Protein AF-A0A0Q4CCG8-F1 (afdb_monomer_lite)

Radius of gyration: 23.22 Å; chains: 1; bounding box: 27×61×33 Å

Sequence (74 aa):
MPTDRRTLMTQGALLGAGLATGGFAMAQGKPAFASKRPAPADRRFVSKSVEQEIARVSGMIADPELAWLFANAY

Foldseek 3Di:
DDQDPVNVVVVVVVVVVCVVVCVPPPPPDDPPQDAPADDPVPDPDDDPVVVVVLVVVLVVDPDVVVSSVSSRPD

Structure (mmCIF, N/CA/C/O backbone):
data_AF-A0A0Q4CCG8-F1
#
_entry.id   AF-A0A0Q4CCG8-F1
#
loop_
_atom_site.group_PDB
_atom_site.id
_atom_site.type_symbol
_atom_site.label_atom_id
_atom_site.label_alt_id
_atom_site.label_comp_id
_atom_site.label_asym_id
_atom_site.label_entity_id
_atom_site.label_seq_id
_atom_site.pdbx_PDB_ins_code
_atom_site.Cartn_x
_atom_site.Cartn_y
_atom_site.Cartn_z
_atom_site.occupancy
_atom_site.B_iso_or_equiv
_atom_site.auth_seq_id
_atom_site.auth_comp_id
_atom_site.auth_asym_id
_atom_site.auth_atom_id
_atom_site.pdbx_PDB_model_num
ATOM 1 N N . MET A 1 1 ? -1.670 47.605 22.274 1.00 57.75 1 MET A N 1
ATOM 2 C CA . MET A 1 1 ? -2.190 48.160 21.007 1.00 57.75 1 MET A CA 1
ATOM 3 C C . MET A 1 1 ? -3.621 47.675 20.852 1.00 57.75 1 MET A C 1
ATOM 5 O O . MET A 1 1 ? -3.793 46.463 20.876 1.00 57.75 1 MET A O 1
ATOM 9 N N . PRO A 1 2 ? -4.638 48.551 20.800 1.00 55.59 2 PRO A N 1
ATOM 10 C CA . PRO A 1 2 ? -6.011 48.102 20.594 1.00 55.59 2 PRO A CA 1
ATOM 11 C C . PRO A 1 2 ? -6.139 47.521 19.180 1.00 55.59 2 PRO A C 1
ATOM 13 O O . PRO A 1 2 ? -5.778 48.166 18.1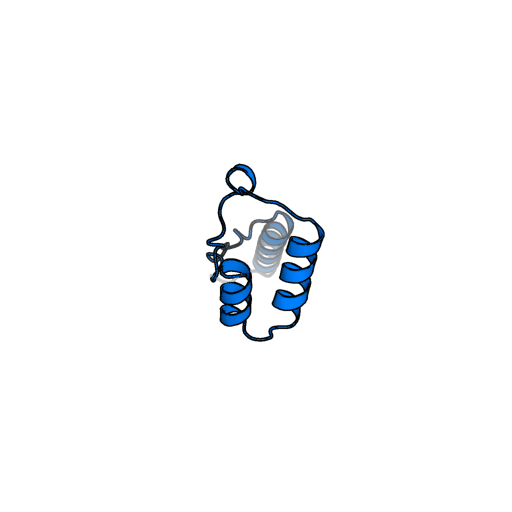99 1.00 55.59 2 PRO A O 1
ATOM 16 N N . THR A 1 3 ? -6.566 46.267 19.073 1.00 66.00 3 THR A N 1
ATOM 17 C CA . THR A 1 3 ? -6.755 45.571 17.799 1.00 66.00 3 THR A CA 1
ATOM 18 C C . THR A 1 3 ? -8.122 45.931 17.219 1.00 66.00 3 THR A C 1
ATOM 20 O O . THR A 1 3 ? -9.153 45.459 17.690 1.00 66.00 3 THR A O 1
ATOM 23 N N . ASP A 1 4 ? -8.140 46.783 16.191 1.00 82.88 4 ASP A N 1
ATOM 24 C CA . ASP A 1 4 ? -9.370 47.183 15.502 1.00 82.88 4 ASP A CA 1
ATOM 25 C C . ASP A 1 4 ? -10.073 46.004 14.811 1.00 82.88 4 ASP A C 1
ATOM 27 O O . ASP A 1 4 ? -9.434 45.099 14.267 1.00 82.88 4 ASP A O 1
ATOM 31 N N . ARG A 1 5 ? -11.412 46.066 14.718 1.00 81.44 5 ARG A N 1
ATOM 32 C CA . ARG A 1 5 ? -12.247 45.083 13.986 1.00 81.44 5 ARG A CA 1
ATOM 33 C C . ARG A 1 5 ? -11.758 44.819 12.559 1.00 81.44 5 ARG A C 1
ATOM 35 O O . ARG A 1 5 ? -11.883 43.715 12.038 1.00 81.44 5 ARG A O 1
ATOM 42 N N . ARG A 1 6 ? -11.189 45.849 11.928 1.00 79.62 6 ARG A N 1
ATOM 43 C CA . ARG A 1 6 ? -10.655 45.789 10.567 1.00 79.62 6 ARG A CA 1
ATOM 44 C C . ARG A 1 6 ? -9.392 44.938 10.514 1.00 79.62 6 ARG A C 1
ATOM 46 O O . ARG A 1 6 ? -9.264 44.116 9.621 1.00 79.62 6 ARG A O 1
ATOM 53 N N . THR A 1 7 ? -8.513 45.084 11.501 1.00 80.06 7 THR A N 1
ATOM 54 C CA . THR A 1 7 ? -7.310 44.260 11.654 1.00 80.06 7 THR A CA 1
ATOM 55 C C . THR A 1 7 ? -7.678 42.794 11.860 1.00 80.06 7 THR A C 1
ATOM 57 O O . THR A 1 7 ? -7.087 41.935 11.212 1.00 80.06 7 THR A O 1
ATOM 60 N N . LEU A 1 8 ? -8.714 42.513 12.660 1.00 78.50 8 LEU A N 1
ATOM 61 C CA . LEU A 1 8 ? -9.210 41.148 12.864 1.00 78.50 8 LEU A CA 1
ATOM 62 C C . LEU A 1 8 ? -9.725 40.518 11.557 1.00 78.50 8 LEU A C 1
ATOM 64 O O . LEU A 1 8 ? -9.385 39.378 11.244 1.00 78.50 8 LEU A O 1
ATOM 68 N N . MET A 1 9 ? -10.496 41.266 10.760 1.00 82.69 9 MET A N 1
ATOM 69 C CA . MET A 1 9 ? -10.994 40.784 9.465 1.00 82.69 9 MET A CA 1
ATOM 70 C C . MET A 1 9 ? -9.870 40.562 8.447 1.00 82.69 9 MET A C 1
ATOM 72 O O . MET A 1 9 ? -9.863 39.544 7.756 1.00 82.69 9 MET A O 1
ATOM 76 N N . THR A 1 10 ? -8.891 41.467 8.376 1.00 80.00 10 THR A N 1
ATOM 77 C CA . THR A 1 10 ? -7.749 41.331 7.461 1.00 80.00 10 THR A CA 1
ATOM 78 C C . THR A 1 10 ? -6.862 40.142 7.835 1.00 80.00 10 THR A C 1
ATOM 80 O O . THR A 1 10 ? -6.429 39.399 6.956 1.00 80.00 10 THR A O 1
ATOM 83 N N . GLN A 1 11 ? -6.625 39.911 9.130 1.00 76.25 11 GLN A N 1
ATOM 84 C CA . GLN A 1 11 ? -5.860 38.753 9.602 1.00 76.25 11 GLN A CA 1
ATOM 85 C C . GLN A 1 11 ? -6.596 37.432 9.342 1.00 76.25 11 GLN A C 1
ATOM 87 O O . GLN A 1 11 ? -5.972 36.470 8.898 1.00 76.25 11 GLN A O 1
ATOM 92 N N . GLY A 1 12 ? -7.918 37.395 9.546 1.00 75.50 12 GLY A N 1
ATOM 93 C CA . GLY A 1 12 ? -8.743 36.231 9.212 1.00 75.50 12 GLY A CA 1
ATOM 94 C C . GLY A 1 12 ? -8.735 35.905 7.714 1.00 75.50 12 GLY A C 1
ATOM 95 O O . GLY A 1 12 ? -8.602 34.742 7.341 1.00 75.50 12 GLY A O 1
ATOM 96 N N . ALA A 1 13 ? -8.797 36.926 6.852 1.00 74.44 13 ALA A N 1
ATOM 97 C CA . ALA A 1 13 ? -8.715 36.751 5.402 1.00 74.44 13 ALA A CA 1
ATOM 98 C C . ALA A 1 13 ? -7.336 36.236 4.945 1.00 74.44 13 ALA A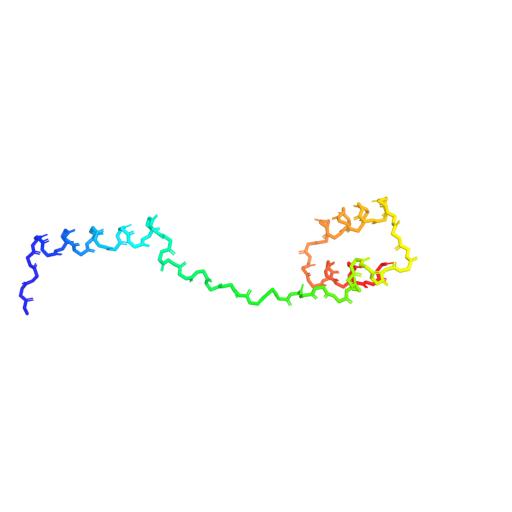 C 1
ATOM 100 O O . ALA A 1 13 ? -7.266 35.345 4.101 1.00 74.44 13 ALA A O 1
ATOM 101 N N . LEU A 1 14 ? -6.245 36.745 5.529 1.00 71.19 14 LEU A N 1
ATOM 102 C CA . LEU A 1 14 ? -4.879 36.285 5.239 1.00 71.19 14 LEU A CA 1
ATOM 103 C C . LEU A 1 14 ? -4.643 34.835 5.683 1.00 71.19 14 LEU A C 1
ATOM 105 O O . LEU A 1 14 ? -4.057 34.057 4.932 1.00 71.19 14 LEU A O 1
ATOM 109 N N . LEU A 1 15 ? -5.137 34.455 6.865 1.00 69.56 15 LEU A N 1
ATOM 110 C CA . LEU A 1 15 ? -5.104 33.064 7.323 1.00 69.56 15 LEU A CA 1
ATOM 111 C C . LEU A 1 15 ? -5.900 32.157 6.379 1.00 69.56 15 LEU A C 1
ATOM 113 O O . LEU A 1 15 ? -5.364 31.155 5.921 1.00 69.56 15 LEU A O 1
ATOM 117 N N . GLY A 1 16 ? -7.134 32.532 6.022 1.00 66.19 16 GLY A N 1
ATOM 118 C CA . GLY A 1 16 ? -7.977 31.758 5.104 1.00 66.19 16 GLY A CA 1
ATOM 119 C C . GLY A 1 16 ? -7.372 31.586 3.706 1.00 66.19 16 GLY A C 1
ATOM 120 O O . GLY A 1 16 ? -7.447 30.500 3.131 1.00 66.19 16 GLY A O 1
ATOM 121 N N . ALA A 1 17 ? -6.705 32.618 3.181 1.00 64.75 17 ALA A N 1
ATOM 122 C CA . ALA A 1 17 ? -6.010 32.550 1.898 1.00 64.75 17 ALA A CA 1
ATOM 123 C C . ALA A 1 17 ? -4.816 31.579 1.922 1.00 64.75 17 ALA A C 1
ATOM 125 O O . ALA A 1 17 ? -4.603 30.862 0.946 1.00 64.75 17 ALA A O 1
ATOM 126 N N . GLY A 1 18 ? -4.080 31.498 3.037 1.00 61.66 18 GLY A N 1
ATOM 127 C CA . GLY A 1 18 ? -2.977 30.543 3.207 1.00 61.66 18 GLY A CA 1
ATOM 128 C C . GLY A 1 18 ? -3.426 29.076 3.221 1.00 61.66 18 GLY A C 1
ATOM 129 O O . GLY A 1 18 ? -2.697 28.208 2.742 1.00 61.66 18 GLY A O 1
ATOM 130 N N . LEU A 1 19 ? -4.644 28.793 3.701 1.00 61.53 19 LEU A N 1
ATOM 131 C CA . LEU A 1 19 ? -5.244 27.451 3.646 1.00 61.53 19 LEU A CA 1
ATOM 132 C C . LEU A 1 19 ? -5.656 27.080 2.212 1.00 61.53 19 LEU A C 1
ATOM 134 O O . LEU A 1 19 ? -5.479 25.939 1.793 1.00 61.53 19 LEU A O 1
ATOM 138 N N . ALA A 1 20 ? -6.191 28.045 1.455 1.00 63.41 20 ALA A N 1
ATOM 139 C CA . ALA A 1 20 ? -6.729 27.825 0.112 1.00 63.41 20 ALA A CA 1
ATOM 140 C C . ALA A 1 20 ? -5.646 27.642 -0.967 1.00 63.41 20 ALA A C 1
ATOM 142 O O . ALA A 1 20 ? -5.892 26.975 -1.969 1.00 63.41 20 ALA A O 1
ATOM 143 N N . THR A 1 21 ? -4.447 28.200 -0.772 1.00 59.97 21 THR A N 1
ATOM 144 C CA . THR A 1 21 ? -3.324 28.091 -1.723 1.00 59.97 21 THR A CA 1
ATOM 145 C C . THR A 1 21 ? -2.340 26.961 -1.398 1.00 59.97 21 THR A C 1
ATOM 147 O O . THR A 1 21 ? -1.295 26.860 -2.036 1.00 59.97 21 THR A O 1
ATOM 150 N N . GLY A 1 22 ? -2.666 26.081 -0.441 1.00 56.69 22 GLY A N 1
ATOM 151 C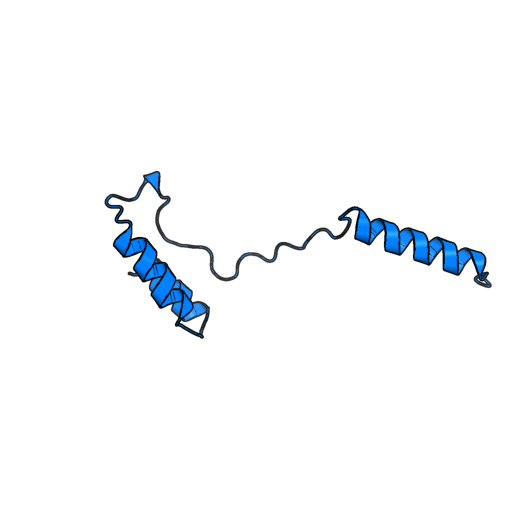 CA . GLY A 1 22 ? -1.819 24.936 -0.088 1.00 56.69 22 GLY A CA 1
ATOM 152 C C . GLY A 1 22 ? -0.624 25.286 0.806 1.00 56.69 22 GLY A C 1
ATOM 153 O O . GLY A 1 22 ? 0.336 24.525 0.865 1.00 56.69 22 GLY A O 1
ATOM 154 N N . GLY A 1 23 ? -0.678 26.410 1.532 1.00 55.41 23 GLY A N 1
ATOM 155 C CA . GLY A 1 23 ? 0.361 26.859 2.469 1.00 55.41 23 GLY A CA 1
ATOM 156 C C . GLY A 1 23 ? 0.521 25.993 3.724 1.00 55.41 23 GLY A C 1
ATOM 157 O O . GLY A 1 23 ? 1.390 26.260 4.553 1.00 55.41 23 GLY A O 1
ATOM 158 N N . PHE A 1 24 ? -0.267 24.926 3.864 1.00 57.53 24 PHE A N 1
ATOM 159 C CA . PHE A 1 24 ? 0.134 23.813 4.705 1.00 57.53 24 PHE A CA 1
ATOM 160 C C . PHE A 1 24 ? 1.227 23.048 3.979 1.00 57.53 24 PHE A C 1
ATOM 162 O O . PHE A 1 24 ? 0.955 22.205 3.124 1.00 57.53 24 PHE A O 1
ATOM 169 N N . ALA A 1 25 ? 2.475 23.304 4.364 1.00 61.41 25 ALA A N 1
ATOM 170 C CA . ALA A 1 25 ? 3.495 22.283 4.242 1.00 61.41 25 ALA A CA 1
ATOM 171 C C . ALA A 1 25 ? 2.953 21.049 4.972 1.00 61.41 25 ALA A C 1
ATOM 173 O O . ALA A 1 25 ? 2.986 20.973 6.200 1.00 61.41 25 ALA A O 1
ATOM 174 N N . MET A 1 26 ? 2.362 20.128 4.210 1.00 62.06 26 MET A N 1
ATOM 175 C CA . MET A 1 26 ? 1.996 18.806 4.677 1.00 62.06 26 MET A CA 1
ATOM 176 C C . MET A 1 26 ? 3.292 18.236 5.223 1.00 62.06 26 MET A C 1
ATOM 178 O O . MET A 1 26 ? 4.189 17.892 4.453 1.00 62.06 26 MET A O 1
ATOM 182 N N . ALA A 1 27 ? 3.431 18.218 6.546 1.00 58.16 27 ALA A N 1
ATOM 183 C CA . ALA A 1 27 ? 4.465 17.449 7.193 1.00 58.16 27 ALA A CA 1
ATOM 184 C C . ALA A 1 27 ? 4.177 16.005 6.789 1.00 58.16 27 ALA A C 1
ATOM 186 O O . ALA A 1 27 ? 3.333 15.336 7.383 1.00 58.16 27 ALA A O 1
ATOM 187 N N . GLN A 1 28 ? 4.798 15.564 5.695 1.00 58.22 28 GLN A N 1
ATOM 188 C CA . GLN A 1 28 ? 4.790 14.181 5.270 1.00 58.22 28 GLN A CA 1
ATOM 189 C C . GLN A 1 28 ? 5.556 13.443 6.360 1.00 58.22 28 GLN A C 1
ATOM 191 O O . GLN A 1 28 ? 6.782 13.338 6.323 1.00 58.22 28 GLN A O 1
ATOM 196 N N . GLY A 1 29 ? 4.834 13.032 7.406 1.00 56.41 29 GLY A N 1
ATOM 197 C CA . GLY A 1 29 ? 5.363 12.125 8.404 1.00 56.41 29 GLY A CA 1
ATOM 198 C C . GLY A 1 29 ? 5.986 10.962 7.649 1.00 56.41 29 GLY A C 1
ATOM 199 O O . GLY A 1 29 ? 5.382 10.449 6.703 1.00 56.41 29 GLY A O 1
ATOM 200 N N . LYS A 1 30 ? 7.223 10.598 8.007 1.00 58.59 30 LYS A N 1
ATOM 201 C CA . LYS A 1 30 ? 7.873 9.417 7.433 1.00 58.59 30 LYS A CA 1
ATOM 202 C C . LYS A 1 30 ? 6.856 8.274 7.477 1.00 58.59 30 LYS A C 1
ATOM 204 O O . LYS A 1 30 ? 6.272 8.078 8.547 1.00 58.59 30 LYS A O 1
ATOM 209 N N . PRO A 1 31 ? 6.612 7.552 6.368 1.00 61.25 31 PRO A N 1
ATOM 210 C CA . PRO A 1 31 ? 5.723 6.407 6.428 1.00 61.25 31 PRO A CA 1
ATOM 211 C C . PRO A 1 31 ? 6.288 5.487 7.505 1.00 61.25 31 PRO A C 1
ATOM 213 O O . PRO A 1 31 ? 7.439 5.063 7.403 1.00 61.25 31 PRO A O 1
ATOM 216 N N . ALA A 1 32 ? 5.509 5.241 8.562 1.00 73.38 32 ALA A N 1
ATOM 217 C CA . ALA A 1 32 ? 5.953 4.458 9.717 1.00 73.38 32 ALA A CA 1
ATOM 218 C C . ALA A 1 32 ? 6.471 3.066 9.300 1.00 73.38 32 ALA A C 1
ATOM 220 O O . ALA A 1 32 ? 7.279 2.462 9.996 1.00 73.38 32 ALA A O 1
ATOM 221 N N . PHE A 1 33 ? 6.066 2.612 8.110 1.00 84.81 33 PHE A N 1
ATOM 222 C CA . PHE A 1 33 ? 6.306 1.289 7.566 1.00 84.81 33 PHE A CA 1
ATOM 223 C C . PHE A 1 33 ? 6.710 1.354 6.082 1.00 84.81 33 PHE A C 1
ATOM 225 O O . PHE A 1 33 ? 5.928 1.045 5.184 1.00 84.81 33 PHE A O 1
ATOM 232 N N . ALA A 1 34 ? 7.943 1.786 5.794 1.00 90.25 34 ALA A N 1
ATOM 233 C CA . ALA A 1 34 ? 8.488 1.747 4.432 1.00 90.25 34 ALA A CA 1
ATOM 234 C C . ALA A 1 34 ? 8.631 0.294 3.936 1.00 90.25 34 ALA A C 1
ATOM 236 O O . ALA A 1 34 ? 9.122 -0.567 4.670 1.00 90.25 34 ALA A O 1
ATOM 237 N N . SER A 1 35 ? 8.210 0.009 2.699 1.00 90.44 35 SER A N 1
ATOM 238 C CA . SER A 1 35 ? 8.342 -1.329 2.100 1.00 90.44 35 SER A CA 1
ATOM 239 C C . SER A 1 35 ? 9.807 -1.766 2.056 1.00 90.44 35 SER A C 1
ATOM 241 O O . SER A 1 35 ? 10.674 -0.997 1.643 1.00 90.44 35 SER A O 1
ATOM 243 N N . LYS A 1 36 ? 10.069 -3.016 2.445 1.00 93.88 36 LYS A N 1
ATOM 244 C CA . LYS A 1 36 ? 11.383 -3.666 2.329 1.00 93.88 36 LYS A CA 1
ATOM 245 C C . LYS A 1 36 ? 11.465 -4.617 1.133 1.00 93.88 36 LYS A C 1
ATOM 247 O O . LYS A 1 36 ? 12.487 -5.269 0.937 1.00 93.88 36 LYS A O 1
ATOM 252 N N . ARG A 1 37 ? 10.400 -4.706 0.329 1.00 93.56 37 ARG A N 1
ATOM 253 C CA . ARG A 1 37 ? 10.389 -5.513 -0.896 1.00 93.56 37 ARG A CA 1
ATOM 254 C C . ARG A 1 37 ? 11.345 -4.900 -1.931 1.00 93.56 37 ARG A C 1
ATOM 256 O O . ARG A 1 37 ? 11.397 -3.671 -2.029 1.00 93.56 37 ARG A O 1
ATOM 263 N N . PRO A 1 38 ? 12.031 -5.714 -2.753 1.00 93.88 38 PRO A N 1
ATOM 264 C CA . PRO A 1 38 ? 12.816 -5.211 -3.874 1.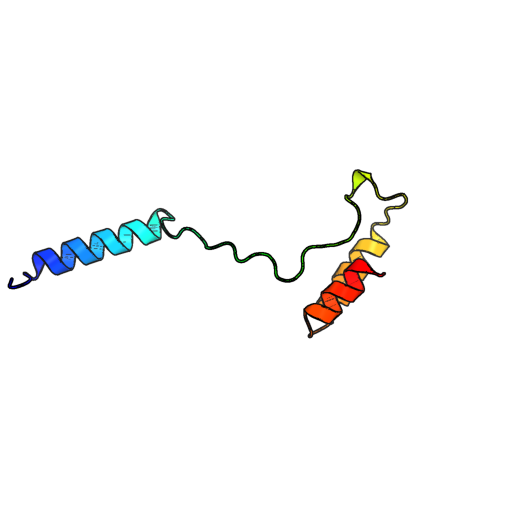00 93.88 38 PRO A CA 1
ATOM 265 C C . PRO A 1 38 ? 11.987 -4.318 -4.801 1.00 93.88 38 PRO A C 1
ATOM 267 O O . PRO A 1 38 ? 10.766 -4.509 -4.962 1.00 93.88 38 PRO A O 1
ATOM 270 N N . ALA A 1 39 ? 12.663 -3.356 -5.433 1.00 93.00 39 ALA A N 1
ATOM 271 C CA . ALA A 1 39 ? 12.047 -2.519 -6.449 1.00 93.00 39 ALA A CA 1
ATOM 272 C C . ALA A 1 39 ? 11.423 -3.408 -7.540 1.00 93.00 39 ALA A C 1
ATOM 274 O O . ALA A 1 39 ? 11.934 -4.498 -7.799 1.00 93.00 39 ALA A O 1
ATOM 275 N N . PRO A 1 40 ? 10.327 -2.986 -8.196 1.00 90.62 40 PRO A N 1
ATOM 276 C CA . PRO A 1 40 ? 9.642 -3.818 -9.186 1.00 90.62 40 PRO A CA 1
ATOM 277 C C . PRO A 1 40 ? 10.561 -4.387 -10.279 1.00 90.62 40 PRO A C 1
ATOM 279 O O . PRO A 1 40 ? 10.358 -5.522 -10.695 1.00 90.62 40 PRO A O 1
ATOM 282 N N . ALA A 1 41 ? 11.586 -3.631 -10.688 1.00 93.44 41 ALA A N 1
ATOM 283 C CA . ALA A 1 41 ? 12.571 -4.047 -11.688 1.00 93.44 41 ALA A CA 1
ATOM 284 C C . ALA A 1 41 ? 13.524 -5.161 -11.209 1.00 93.44 41 ALA A C 1
ATOM 286 O O . ALA A 1 41 ? 14.010 -5.934 -12.028 1.00 93.44 41 ALA A O 1
ATOM 287 N N . ASP A 1 42 ? 13.747 -5.281 -9.897 1.00 95.44 42 ASP A N 1
ATOM 288 C CA . ASP A 1 42 ? 14.652 -6.273 -9.297 1.00 95.44 42 ASP A CA 1
ATOM 289 C C . ASP A 1 42 ? 13.921 -7.566 -8.892 1.00 95.44 42 ASP A C 1
ATOM 291 O O . ASP A 1 42 ? 14.517 -8.509 -8.360 1.00 95.44 42 ASP A O 1
ATOM 295 N N . ARG A 1 43 ? 12.602 -7.637 -9.115 1.00 95.25 43 ARG A N 1
ATOM 296 C CA . ARG A 1 43 ? 11.799 -8.820 -8.789 1.00 95.25 43 ARG A CA 1
ATOM 297 C C . ARG A 1 43 ? 12.030 -9.902 -9.836 1.00 95.25 43 ARG A C 1
ATOM 299 O O . ARG A 1 43 ? 11.665 -9.758 -10.997 1.00 95.25 43 ARG A O 1
ATOM 306 N N . ARG A 1 44 ? 12.566 -11.041 -9.396 1.00 95.62 44 ARG A N 1
ATOM 307 C CA . ARG A 1 44 ? 12.813 -12.218 -10.252 1.00 95.62 44 ARG A CA 1
ATOM 308 C C . ARG A 1 44 ? 11.531 -12.852 -10.800 1.00 95.62 44 ARG A C 1
ATOM 310 O O . ARG A 1 44 ? 11.578 -13.568 -11.793 1.00 95.62 44 ARG A O 1
ATOM 317 N N . PHE A 1 45 ? 10.409 -12.628 -10.125 1.00 93.06 45 PHE A N 1
ATOM 318 C CA . PHE A 1 45 ? 9.104 -13.153 -10.489 1.00 93.06 45 PHE A CA 1
ATOM 319 C C . PHE A 1 45 ? 8.031 -12.138 -10.099 1.00 93.06 45 PHE A C 1
ATOM 321 O O . PHE A 1 45 ? 8.058 -11.597 -8.992 1.00 93.06 45 PHE A O 1
ATOM 328 N N . VAL A 1 46 ? 7.092 -11.883 -11.008 1.00 93.50 46 VAL A N 1
ATOM 329 C CA . VAL A 1 46 ? 5.952 -10.994 -10.774 1.00 93.50 46 VAL A CA 1
ATOM 330 C C . VAL A 1 46 ? 4.696 -11.708 -11.245 1.00 93.50 46 VAL A C 1
ATOM 332 O O . VAL A 1 46 ? 4.588 -12.090 -12.408 1.00 93.50 46 VAL A O 1
ATOM 335 N N . SER A 1 47 ? 3.735 -11.870 -10.339 1.00 95.88 47 SER A N 1
ATOM 336 C CA . SER A 1 47 ? 2.420 -12.419 -10.653 1.00 95.88 47 SER A CA 1
ATOM 337 C C . SER A 1 47 ? 1.336 -11.456 -10.199 1.00 95.88 47 SER A C 1
ATOM 339 O O . SER A 1 47 ? 1.304 -11.035 -9.043 1.00 95.88 47 SER A O 1
ATOM 341 N N . LYS A 1 48 ? 0.405 -11.142 -11.105 1.00 96.19 48 LYS A N 1
ATOM 342 C CA . LYS A 1 48 ? -0.735 -10.273 -10.801 1.00 96.19 48 LYS A CA 1
ATOM 343 C C . LYS A 1 48 ? -1.599 -10.844 -9.675 1.00 96.19 48 LYS A C 1
ATOM 345 O O . LYS A 1 48 ? -2.041 -10.081 -8.824 1.00 96.19 48 LYS A O 1
ATOM 350 N N . SER A 1 49 ? -1.814 -12.161 -9.657 1.00 96.69 49 SER A N 1
ATOM 351 C CA . SER A 1 49 ? -2.619 -12.805 -8.614 1.00 96.69 49 SER A CA 1
ATOM 352 C C . SER A 1 49 ? -1.950 -12.716 -7.244 1.00 96.69 49 SER A C 1
ATOM 354 O O . SER A 1 49 ? -2.627 -12.451 -6.259 1.00 96.69 49 SER A O 1
ATOM 356 N N . VAL A 1 50 ? -0.621 -12.851 -7.190 1.00 95.25 50 VAL A N 1
ATOM 357 C CA . VAL A 1 50 ? 0.158 -12.725 -5.948 1.00 95.25 50 VAL A CA 1
ATOM 358 C C . VAL A 1 50 ? 0.061 -11.309 -5.385 1.00 95.25 50 VAL A C 1
ATOM 360 O O . VAL A 1 50 ? -0.246 -11.137 -4.213 1.00 95.25 50 VAL A O 1
ATOM 363 N N . GLU A 1 51 ? 0.249 -10.279 -6.212 1.00 95.56 51 GLU A N 1
ATOM 364 C CA . GLU A 1 51 ? 0.157 -8.888 -5.741 1.00 95.56 51 GLU A CA 1
ATOM 365 C C . GLU A 1 51 ? -1.263 -8.520 -5.276 1.00 95.56 51 GLU A C 1
ATOM 367 O O . GLU A 1 51 ? -1.428 -7.796 -4.294 1.00 95.56 51 GLU A O 1
ATOM 372 N N . GLN A 1 52 ? -2.293 -9.038 -5.953 1.00 97.44 52 GLN A N 1
ATOM 373 C CA . GLN A 1 52 ? -3.687 -8.856 -5.540 1.00 97.44 52 GLN A CA 1
ATOM 374 C C . GLN A 1 52 ? -3.971 -9.520 -4.193 1.00 97.44 52 GLN A C 1
ATOM 376 O O . GLN A 1 52 ? -4.646 -8.927 -3.352 1.00 97.44 52 GLN A O 1
ATOM 381 N N . GLU A 1 53 ? -3.440 -10.721 -3.976 1.00 97.00 53 GLU A N 1
ATOM 382 C CA . GLU A 1 53 ? -3.628 -11.448 -2.727 1.00 97.00 53 GLU A CA 1
ATOM 383 C C . GLU A 1 53 ? -2.892 -10.778 -1.565 1.00 97.00 53 GLU A C 1
ATOM 385 O O . GLU A 1 53 ? -3.4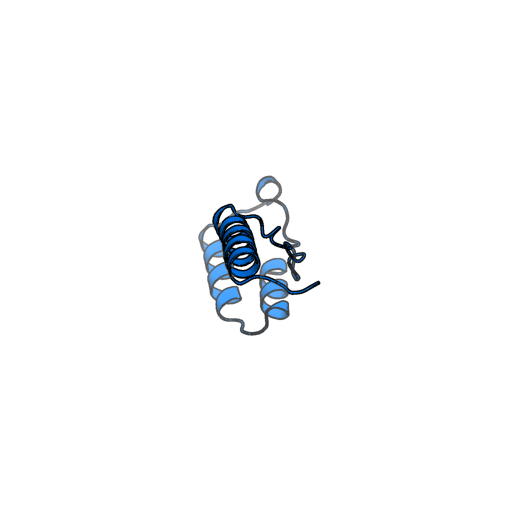76 -10.611 -0.494 1.00 97.00 53 GLU A O 1
ATOM 390 N N . ILE A 1 54 ? -1.665 -10.292 -1.795 1.00 95.94 54 ILE A N 1
ATOM 391 C CA . ILE A 1 54 ? -0.924 -9.505 -0.803 1.00 95.94 54 ILE A CA 1
ATOM 392 C C . ILE A 1 54 ? -1.748 -8.282 -0.381 1.00 95.94 54 ILE A C 1
ATOM 394 O O . ILE A 1 54 ? -1.952 -8.058 0.810 1.00 95.94 54 ILE A O 1
ATOM 398 N N . ALA A 1 55 ? -2.283 -7.520 -1.341 1.00 95.75 55 ALA A N 1
ATOM 399 C CA . ALA A 1 55 ? -3.097 -6.340 -1.047 1.00 95.75 55 ALA A CA 1
ATOM 400 C C . ALA A 1 55 ? -4.385 -6.689 -0.280 1.00 95.75 55 ALA A C 1
ATOM 402 O O . ALA A 1 55 ? -4.754 -5.992 0.668 1.00 95.75 55 ALA A O 1
ATOM 403 N N . ARG A 1 56 ? -5.054 -7.782 -0.665 1.00 97.81 56 ARG A N 1
ATOM 404 C CA . ARG A 1 56 ? -6.281 -8.257 -0.017 1.00 97.81 56 ARG A CA 1
ATOM 405 C C . ARG A 1 56 ? -6.022 -8.657 1.434 1.00 97.81 56 ARG A C 1
ATOM 407 O O . ARG A 1 56 ? -6.761 -8.229 2.314 1.00 97.81 56 ARG A O 1
ATOM 414 N N . VAL A 1 57 ? -4.988 -9.459 1.687 1.00 97.38 57 VAL A N 1
ATOM 415 C CA . VAL A 1 57 ? -4.675 -9.972 3.028 1.00 97.38 57 VAL A CA 1
ATOM 416 C C . VAL A 1 57 ? -4.127 -8.878 3.934 1.00 97.38 57 VAL A C 1
ATOM 418 O O . VAL A 1 57 ? -4.625 -8.740 5.049 1.00 97.38 57 VAL A O 1
ATOM 421 N N . SER A 1 58 ? -3.208 -8.035 3.454 1.00 95.06 58 SER A N 1
ATOM 422 C CA . SER A 1 58 ? -2.744 -6.870 4.218 1.00 95.06 58 SER A CA 1
ATOM 423 C C . SER A 1 58 ? -3.893 -5.948 4.633 1.00 95.06 58 SER A C 1
ATOM 425 O O . SER A 1 58 ? -3.878 -5.444 5.749 1.00 95.06 58 SER A O 1
ATOM 427 N N . GLY A 1 59 ? -4.910 -5.757 3.783 1.00 94.62 59 GLY A N 1
ATOM 428 C CA . GLY A 1 59 ? -6.085 -4.941 4.108 1.00 94.62 59 GLY A CA 1
ATOM 429 C C . GLY A 1 59 ? -7.042 -5.560 5.137 1.00 94.62 59 GLY A C 1
ATOM 430 O O . GLY A 1 59 ? -7.852 -4.839 5.713 1.00 94.62 59 GLY A O 1
ATOM 431 N N . MET A 1 60 ? -6.965 -6.873 5.380 1.00 97.06 60 MET A N 1
ATOM 432 C CA . MET A 1 60 ? -7.757 -7.558 6.414 1.00 97.06 60 MET A CA 1
ATOM 433 C C . MET A 1 60 ? -7.074 -7.549 7.789 1.00 97.06 60 MET A C 1
ATOM 435 O O . MET A 1 60 ? -7.728 -7.810 8.798 1.00 97.06 60 MET A O 1
ATOM 439 N N . ILE A 1 61 ? -5.766 -7.282 7.843 1.00 95.12 61 ILE A N 1
ATOM 440 C CA . ILE A 1 61 ? -5.002 -7.250 9.089 1.00 95.12 61 ILE A CA 1
ATOM 441 C C . ILE A 1 61 ? -5.192 -5.875 9.740 1.00 95.12 61 ILE A C 1
ATOM 443 O O . ILE A 1 61 ? -4.766 -4.858 9.203 1.00 95.12 61 ILE A O 1
ATOM 447 N N . ALA A 1 62 ? -5.835 -5.850 10.911 1.00 95.69 62 ALA A N 1
ATOM 448 C CA . ALA A 1 62 ? -6.120 -4.606 11.629 1.00 95.69 62 ALA A CA 1
ATOM 449 C C . ALA A 1 62 ? -4.861 -3.935 12.207 1.00 95.69 62 ALA A C 1
ATOM 451 O O . ALA A 1 62 ? -4.816 -2.711 12.318 1.00 95.69 62 ALA A O 1
ATOM 452 N N . ASP A 1 63 ? -3.852 -4.727 12.579 1.00 95.31 63 ASP A N 1
ATOM 453 C CA . ASP A 1 63 ? -2.589 -4.210 13.100 1.00 95.31 63 ASP A CA 1
ATOM 454 C C . ASP A 1 63 ? -1.656 -3.765 11.951 1.00 95.31 63 ASP A C 1
ATOM 456 O O . ASP A 1 63 ? -1.283 -4.585 11.103 1.00 95.31 63 ASP A O 1
ATOM 460 N N . PRO A 1 64 ? -1.263 -2.481 11.887 1.00 91.69 64 PRO A N 1
ATOM 461 C CA . PRO A 1 64 ? -0.509 -1.946 10.756 1.00 91.69 64 PRO A CA 1
ATOM 462 C C . PRO A 1 64 ? 0.926 -2.486 10.666 1.00 91.69 64 PRO A C 1
ATOM 464 O O . PRO A 1 64 ? 1.467 -2.581 9.562 1.00 91.69 64 PRO A O 1
ATOM 467 N N . GLU A 1 65 ? 1.543 -2.865 11.789 1.00 93.38 65 GLU A N 1
ATOM 468 C CA . GLU A 1 65 ? 2.886 -3.452 11.801 1.00 93.38 65 GLU A CA 1
ATOM 469 C C . GLU A 1 65 ? 2.854 -4.888 11.264 1.00 93.38 65 GLU A C 1
ATOM 471 O O . GLU A 1 65 ? 3.665 -5.262 10.414 1.00 93.38 65 GLU A O 1
ATOM 476 N N . LEU A 1 66 ? 1.861 -5.675 11.677 1.00 95.00 66 LEU A N 1
ATOM 477 C CA . LEU A 1 66 ? 1.643 -7.032 11.195 1.00 95.00 66 LEU A CA 1
ATOM 478 C C . LEU A 1 66 ? 1.273 -7.055 9.706 1.00 95.00 66 LEU A C 1
ATOM 480 O O . LEU A 1 66 ? 1.790 -7.889 8.959 1.00 95.00 66 LEU A O 1
ATOM 484 N N . ALA A 1 67 ? 0.437 -6.119 9.249 1.00 96.19 67 ALA A N 1
ATOM 485 C CA . ALA A 1 67 ? 0.102 -5.972 7.832 1.00 96.19 67 ALA A CA 1
ATOM 486 C C . ALA A 1 67 ? 1.347 -5.670 6.980 1.00 96.19 67 ALA A C 1
ATOM 488 O O . ALA A 1 67 ? 1.493 -6.197 5.871 1.00 96.19 67 ALA A O 1
ATOM 489 N N . TRP A 1 68 ? 2.258 -4.849 7.512 1.00 95.12 68 TRP A N 1
ATOM 490 C CA . TRP A 1 68 ? 3.535 -4.528 6.883 1.00 95.12 68 TRP A CA 1
ATOM 491 C C . TRP A 1 68 ? 4.505 -5.714 6.875 1.00 95.12 68 TRP A C 1
ATOM 493 O O . TRP A 1 68 ? 5.120 -5.984 5.841 1.00 95.12 68 TRP A O 1
ATOM 503 N N . LEU A 1 69 ? 4.635 -6.450 7.984 1.00 95.69 69 LEU A N 1
ATOM 504 C CA . LEU A 1 69 ? 5.458 -7.664 8.047 1.00 95.69 69 LEU A CA 1
ATOM 505 C C . LEU A 1 69 ? 4.990 -8.700 7.024 1.00 95.69 69 LEU A C 1
ATOM 507 O O . LEU A 1 69 ? 5.812 -9.213 6.2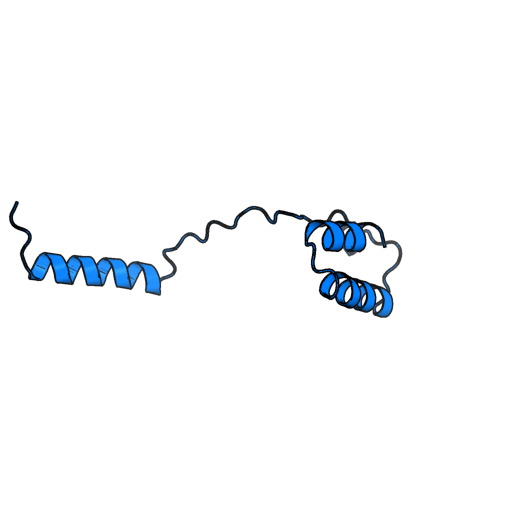65 1.00 95.69 69 LEU A O 1
ATOM 511 N N . PHE A 1 70 ? 3.679 -8.941 6.952 1.00 96.69 70 PHE A N 1
ATOM 512 C CA . PHE A 1 70 ? 3.087 -9.844 5.969 1.00 96.69 70 PHE A CA 1
ATOM 513 C C . PHE A 1 70 ? 3.432 -9.420 4.535 1.00 96.69 70 PHE A C 1
ATOM 515 O O . PHE A 1 70 ? 3.972 -10.220 3.775 1.00 96.69 70 PHE A O 1
ATOM 522 N N . ALA A 1 71 ? 3.211 -8.149 4.181 1.00 95.00 71 ALA A N 1
ATOM 523 C CA . ALA A 1 71 ? 3.491 -7.659 2.831 1.00 95.00 71 ALA A CA 1
ATOM 524 C C . ALA A 1 71 ? 4.971 -7.795 2.429 1.00 95.00 71 ALA A C 1
ATOM 526 O O . ALA A 1 71 ? 5.274 -7.922 1.244 1.00 95.00 71 ALA A O 1
ATOM 527 N N . ASN A 1 72 ? 5.898 -7.750 3.390 1.00 95.25 72 ASN A N 1
ATOM 528 C CA . ASN A 1 72 ? 7.330 -7.871 3.122 1.00 95.25 72 ASN A CA 1
ATOM 529 C C . ASN A 1 72 ? 7.842 -9.318 3.061 1.00 95.25 72 ASN A C 1
ATOM 531 O O . ASN A 1 72 ? 8.901 -9.528 2.471 1.00 95.25 72 ASN A O 1
ATOM 535 N N . ALA A 1 73 ? 7.155 -10.273 3.694 1.00 93.19 73 ALA A N 1
ATOM 536 C CA . ALA A 1 73 ? 7.650 -11.639 3.898 1.00 93.19 73 ALA A CA 1
ATOM 537 C C . ALA A 1 73 ? 6.876 -12.731 3.136 1.00 93.19 73 ALA A C 1
ATOM 539 O O . ALA A 1 73 ? 7.325 -13.877 3.132 1.00 93.19 73 ALA A O 1
ATOM 540 N N . TYR A 1 74 ? 5.736 -12.391 2.530 1.00 90.56 74 TYR A N 1
ATOM 541 C CA . TYR A 1 74 ? 4.966 -13.270 1.644 1.00 90.56 74 TYR A CA 1
ATOM 542 C C . TYR A 1 74 ? 5.638 -13.429 0.273 1.00 90.56 74 TYR A C 1
ATOM 544 O O . TYR A 1 74 ? 5.767 -14.586 -0.183 1.00 90.56 74 TYR A O 1
#

pLDDT: mean 82.65, std 14.96, range [55.41, 97.81]

Secondary structure (DSSP, 8-state):
----HHHHHHHHHHHHHHHHTT-S----PPPTT---SPPGGG-S---HHHHHHHHHHHHH-SSHHHHHHHHHH-